Protein AF-A0AAP8MHZ7-F1 (afdb_monomer_lite)

Organism: NCBI:txid930805

Sequence (102 aa):
MLADATLAPIFIDVAAIDLDVHLPHIKDYWCKLLLGERGYQRHTMNIHRQLHGKRSLAEADFARWLSHFEATLDAHFAGPQTEKARRIAGAIAANMEKGLEF

Radius of gyration: 13.77 Å; chains: 1; bounding box: 30×28×31 Å

pLDDT: mean 93.86, std 5.51, range [58.09, 98.44]

Structure (mmCIF, N/CA/C/O backbone):
data_AF-A0AAP8MHZ7-F1
#
_entry.id   AF-A0AAP8MHZ7-F1
#
loop_
_atom_site.group_PDB
_atom_site.id
_atom_site.type_symbol
_atom_site.label_atom_id
_atom_site.label_alt_id
_atom_site.label_comp_id
_atom_site.label_asym_id
_atom_site.label_entity_id
_atom_site.label_seq_id
_atom_site.pdbx_PDB_ins_code
_atom_site.Cartn_x
_atom_site.Cartn_y
_atom_site.Cartn_z
_atom_site.occupancy
_atom_site.B_iso_or_equiv
_atom_site.auth_seq_id
_atom_site.auth_comp_id
_atom_site.auth_asym_id
_atom_site.auth_atom_id
_atom_site.pdbx_PDB_model_num
ATOM 1 N N . MET A 1 1 ? 1.575 -10.968 2.346 1.00 84.38 1 MET A N 1
ATOM 2 C CA . MET A 1 1 ? 0.443 -10.238 2.971 1.00 84.38 1 MET A CA 1
ATOM 3 C C . MET A 1 1 ? -0.691 -11.147 3.445 1.00 84.38 1 MET A C 1
ATOM 5 O O . MET A 1 1 ? -0.907 -11.174 4.639 1.00 84.38 1 MET A O 1
ATOM 9 N N . LEU A 1 2 ? -1.406 -11.910 2.605 1.00 90.12 2 LEU A N 1
ATOM 10 C CA . LEU A 1 2 ? -2.535 -12.737 3.102 1.00 90.12 2 LEU A CA 1
ATOM 11 C C . LEU A 1 2 ? -2.124 -13.945 3.962 1.00 90.12 2 L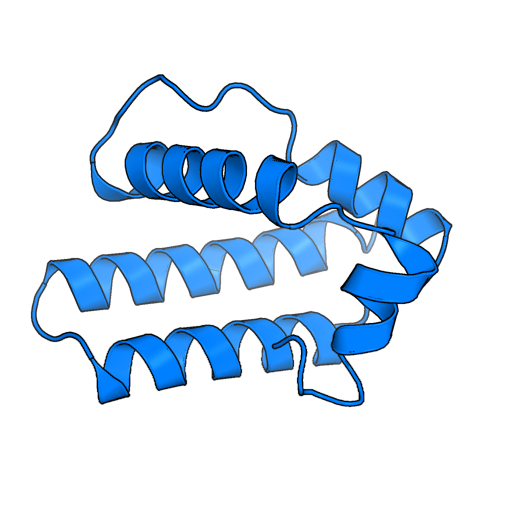EU A C 1
ATOM 13 O O . LEU A 1 2 ? -2.928 -14.460 4.722 1.00 90.12 2 LEU A O 1
ATOM 17 N N . ALA A 1 3 ? -0.868 -14.380 3.862 1.00 91.69 3 ALA A N 1
ATOM 18 C CA . ALA A 1 3 ? -0.285 -15.376 4.763 1.00 91.69 3 ALA A CA 1
ATOM 19 C C . ALA A 1 3 ? 0.303 -14.756 6.047 1.00 91.69 3 ALA A C 1
ATOM 21 O O . ALA A 1 3 ? 0.851 -15.465 6.885 1.00 91.69 3 ALA A O 1
ATOM 22 N N . ASP A 1 4 ? 0.256 -13.429 6.189 1.00 94.62 4 ASP A N 1
ATOM 23 C CA . ASP A 1 4 ? 0.773 -12.744 7.365 1.00 94.62 4 ASP A CA 1
ATOM 24 C C . ASP A 1 4 ? -0.293 -12.718 8.463 1.00 94.62 4 ASP A C 1
ATOM 26 O O . ASP A 1 4 ? -1.318 -12.064 8.304 1.00 94.62 4 ASP A O 1
ATOM 30 N N . ALA A 1 5 ? -0.044 -13.387 9.589 1.00 94.44 5 ALA A N 1
ATOM 31 C CA . ALA A 1 5 ? -1.024 -13.528 10.667 1.00 94.44 5 ALA A CA 1
ATOM 32 C C . ALA A 1 5 ? -1.512 -12.197 11.277 1.00 94.44 5 ALA A C 1
ATOM 34 O O . ALA A 1 5 ? -2.596 -12.156 11.853 1.00 94.44 5 ALA A O 1
ATOM 35 N N . THR A 1 6 ? -0.742 -11.112 11.165 1.00 93.56 6 THR A N 1
ATOM 36 C CA . THR A 1 6 ? -1.130 -9.791 11.684 1.00 93.56 6 THR A CA 1
ATOM 37 C C . THR A 1 6 ? -1.916 -8.992 10.650 1.00 93.56 6 THR A C 1
ATOM 39 O O . THR A 1 6 ? -2.908 -8.355 10.998 1.00 93.56 6 THR A O 1
ATOM 42 N N . LEU A 1 7 ? -1.489 -9.015 9.382 1.00 95.50 7 LEU A N 1
ATOM 43 C CA . LEU A 1 7 ? -2.145 -8.235 8.329 1.00 95.50 7 LEU A CA 1
ATOM 44 C C . LEU A 1 7 ? -3.363 -8.946 7.736 1.00 95.50 7 LEU A C 1
ATOM 46 O O . LEU A 1 7 ? -4.328 -8.281 7.371 1.00 95.50 7 LEU A O 1
ATOM 50 N N . ALA A 1 8 ? -3.345 -10.275 7.633 1.00 95.69 8 ALA A N 1
ATOM 51 C CA . ALA A 1 8 ? -4.398 -11.043 6.975 1.00 95.69 8 ALA A CA 1
ATOM 52 C C . ALA A 1 8 ? -5.803 -10.766 7.541 1.00 95.69 8 ALA A C 1
ATOM 54 O O . ALA A 1 8 ? -6.689 -10.501 6.726 1.00 95.69 8 ALA A O 1
ATOM 55 N N . PRO A 1 9 ? -6.021 -10.688 8.873 1.00 95.81 9 PRO A N 1
ATOM 56 C CA . PRO A 1 9 ? -7.335 -10.346 9.427 1.00 95.81 9 PRO A CA 1
ATOM 57 C C . PRO A 1 9 ? -7.862 -8.975 8.978 1.00 95.81 9 PRO A C 1
ATOM 59 O O . PRO A 1 9 ? -9.064 -8.783 8.821 1.00 95.81 9 PRO A O 1
ATOM 62 N N . ILE A 1 10 ? -6.979 -8.007 8.704 1.00 95.69 10 ILE A N 1
ATOM 63 C CA . ILE A 1 10 ? -7.380 -6.681 8.209 1.00 95.69 10 ILE A CA 1
ATOM 64 C C . ILE A 1 10 ? -8.039 -6.809 6.833 1.00 95.69 10 ILE A C 1
ATOM 66 O O . ILE A 1 10 ? -9.076 -6.197 6.585 1.00 95.69 10 ILE A O 1
ATOM 70 N N . PHE A 1 11 ? -7.450 -7.613 5.947 1.00 94.00 11 PHE A N 1
ATOM 71 C CA . PHE A 1 11 ? -7.933 -7.796 4.579 1.00 94.00 11 PHE A CA 1
ATOM 72 C C . PHE A 1 11 ? -9.122 -8.763 4.505 1.00 94.00 11 PHE A C 1
ATOM 74 O O . PHE A 1 11 ? -10.079 -8.491 3.781 1.00 94.00 11 PHE A O 1
ATOM 81 N N . ILE A 1 12 ? -9.071 -9.866 5.256 1.00 93.75 12 ILE A N 1
ATOM 82 C CA . ILE A 1 12 ? -10.038 -10.969 5.173 1.00 93.75 12 ILE A CA 1
ATOM 83 C C . ILE A 1 12 ? -11.247 -10.722 6.077 1.00 93.75 12 ILE A C 1
ATOM 85 O O . ILE A 1 12 ? -12.376 -10.863 5.621 1.00 93.75 12 ILE A O 1
ATOM 89 N N . ASP A 1 13 ? -11.033 -10.305 7.325 1.00 93.75 13 ASP A N 1
ATOM 90 C CA . ASP A 1 13 ? -12.117 -10.236 8.310 1.00 93.75 13 ASP A CA 1
ATOM 91 C C . ASP A 1 13 ? -12.733 -8.834 8.379 1.00 93.75 13 ASP A C 1
ATOM 93 O O . ASP A 1 13 ? -13.953 -8.679 8.406 1.00 93.75 13 ASP A O 1
ATOM 97 N N . VAL A 1 14 ? -11.900 -7.786 8.389 1.00 94.00 14 VAL A N 1
ATOM 98 C CA . VAL A 1 14 ? -12.381 -6.407 8.596 1.00 94.00 14 VAL A CA 1
ATOM 99 C C . VAL A 1 14 ? -12.781 -5.735 7.283 1.00 94.00 14 VAL A C 1
ATOM 101 O O . VAL A 1 14 ? -13.866 -5.152 7.170 1.00 94.00 14 VAL A O 1
ATOM 104 N N . ALA A 1 15 ? -11.891 -5.776 6.290 1.00 92.81 15 ALA A N 1
ATOM 105 C CA . ALA A 1 15 ? -12.163 -5.241 4.962 1.00 92.81 15 ALA A CA 1
ATOM 106 C C . ALA A 1 15 ? -13.020 -6.198 4.124 1.00 92.81 15 ALA A C 1
ATOM 108 O O . ALA A 1 15 ? -13.732 -5.717 3.243 1.00 92.81 15 ALA A O 1
ATOM 109 N N . ALA A 1 16 ? -12.965 -7.505 4.419 1.00 93.56 16 ALA A N 1
ATOM 110 C CA . ALA A 1 16 ? -13.688 -8.563 3.715 1.00 93.56 16 ALA A CA 1
ATOM 111 C C . ALA A 1 16 ? -13.572 -8.427 2.191 1.00 93.56 16 ALA A C 1
ATOM 113 O O . ALA A 1 16 ? -14.571 -8.384 1.470 1.00 93.56 16 ALA A O 1
ATOM 114 N N . ILE A 1 17 ? -12.335 -8.271 1.706 1.00 92.31 17 ILE A N 1
ATOM 115 C CA . ILE A 1 17 ? -12.098 -8.044 0.282 1.00 92.31 17 ILE A CA 1
ATOM 116 C C . ILE A 1 17 ? -12.369 -9.312 -0.529 1.00 92.31 17 ILE A C 1
ATOM 118 O O . ILE A 1 17 ? -11.931 -10.405 -0.177 1.00 92.31 17 ILE A O 1
ATOM 122 N N . ASP A 1 18 ? -13.019 -9.134 -1.673 1.00 92.94 18 ASP A N 1
ATOM 123 C CA . ASP A 1 18 ? -12.984 -10.104 -2.762 1.00 92.94 18 ASP A CA 1
ATOM 124 C C . ASP A 1 18 ? -11.715 -9.850 -3.588 1.00 92.94 18 ASP A C 1
ATOM 126 O O . ASP A 1 18 ? -11.524 -8.750 -4.118 1.00 92.94 18 ASP A O 1
ATOM 130 N N . LEU A 1 19 ? -10.825 -10.841 -3.677 1.00 88.81 19 LEU A N 1
ATOM 131 C CA . LEU A 1 19 ? -9.543 -10.693 -4.366 1.00 88.81 19 LEU A CA 1
ATOM 132 C C . LEU A 1 19 ? -9.692 -10.495 -5.872 1.00 88.81 19 LEU A C 1
ATOM 134 O O . LEU A 1 19 ? -8.946 -9.688 -6.433 1.00 88.81 19 LEU A O 1
ATOM 138 N N . ASP A 1 20 ? -10.663 -11.150 -6.506 1.00 91.56 20 ASP A N 1
ATOM 139 C CA . ASP A 1 20 ? -10.872 -11.049 -7.953 1.00 91.56 20 ASP A CA 1
ATOM 140 C C . ASP A 1 20 ? -11.335 -9.638 -8.334 1.00 91.56 20 ASP A C 1
ATOM 142 O O . ASP A 1 20 ? -10.975 -9.103 -9.384 1.00 91.56 20 ASP A O 1
ATOM 146 N N . VAL A 1 21 ? -12.059 -8.981 -7.426 1.00 91.06 21 VAL A N 1
ATOM 147 C CA . VAL A 1 21 ? -12.479 -7.583 -7.571 1.00 91.06 21 VAL A CA 1
ATOM 148 C C . VAL A 1 21 ? -11.386 -6.611 -7.120 1.00 91.06 21 VAL A C 1
ATOM 150 O O . VAL A 1 21 ? -11.255 -5.512 -7.668 1.00 91.06 21 VAL A O 1
ATOM 153 N N . HIS A 1 22 ? -10.604 -6.954 -6.097 1.00 90.62 22 HIS A N 1
ATOM 154 C CA . HIS A 1 22 ? -9.652 -6.024 -5.493 1.00 90.62 22 HIS A CA 1
ATOM 155 C C . HIS A 1 22 ? -8.348 -5.904 -6.291 1.00 90.62 22 HIS A C 1
ATOM 157 O O . HIS A 1 22 ? -7.831 -4.793 -6.449 1.00 90.62 22 HIS A O 1
ATOM 163 N N . LEU A 1 23 ? -7.839 -7.010 -6.841 1.00 91.56 23 LEU A N 1
ATOM 164 C CA . LEU A 1 23 ? -6.574 -7.034 -7.581 1.00 91.56 23 LEU A CA 1
ATOM 165 C C . LEU A 1 23 ? -6.551 -6.085 -8.794 1.00 91.56 23 LEU A C 1
ATOM 167 O O . LEU A 1 23 ? -5.581 -5.328 -8.909 1.00 91.56 23 LEU A O 1
ATOM 171 N N . PRO A 1 24 ? -7.589 -6.023 -9.657 1.00 93.12 24 PRO A N 1
ATOM 172 C CA . PRO A 1 24 ? -7.629 -5.052 -10.752 1.00 93.12 24 PRO A CA 1
ATOM 173 C C . PRO A 1 24 ? -7.504 -3.602 -10.268 1.00 93.12 24 PRO A C 1
ATOM 175 O O . PRO A 1 24 ? -6.740 -2.824 -10.832 1.00 93.12 24 PRO A O 1
ATOM 178 N N . HIS A 1 25 ? -8.164 -3.245 -9.161 1.00 92.81 25 HIS A N 1
ATOM 179 C CA . HIS A 1 25 ? -8.076 -1.891 -8.608 1.00 92.81 25 HIS A CA 1
ATOM 180 C C . HIS A 1 25 ? -6.683 -1.556 -8.066 1.00 92.81 25 HIS A C 1
ATOM 182 O O . HIS A 1 25 ? -6.240 -0.414 -8.205 1.00 92.81 25 HIS A O 1
ATOM 188 N N . ILE A 1 26 ? -5.994 -2.522 -7.446 1.00 92.31 26 ILE A N 1
ATOM 189 C CA . ILE A 1 26 ? -4.605 -2.340 -6.997 1.00 92.31 26 ILE A CA 1
ATOM 190 C C . ILE A 1 26 ? -3.694 -2.115 -8.207 1.00 92.31 26 ILE A C 1
ATOM 192 O O . ILE A 1 26 ? -2.851 -1.217 -8.181 1.00 92.31 26 ILE A O 1
ATOM 196 N N . LYS A 1 27 ? -3.883 -2.889 -9.282 1.00 93.62 27 LYS A N 1
ATOM 197 C CA . LYS A 1 27 ? -3.123 -2.726 -10.525 1.00 93.62 27 LYS A CA 1
ATOM 198 C C . LYS A 1 27 ? -3.321 -1.328 -11.113 1.00 93.62 27 LYS A C 1
ATOM 200 O O . LYS A 1 27 ? -2.334 -0.632 -11.335 1.00 93.62 27 LYS A O 1
ATOM 205 N N . ASP A 1 28 ? -4.566 -0.887 -11.281 1.00 94.38 28 ASP A N 1
ATOM 206 C CA . ASP A 1 28 ? -4.878 0.439 -11.832 1.00 94.38 28 ASP A CA 1
ATOM 207 C C . ASP A 1 28 ? -4.294 1.570 -10.976 1.00 94.38 28 ASP A C 1
ATOM 209 O O . ASP A 1 28 ? -3.814 2.581 -11.498 1.00 94.38 28 ASP A O 1
ATOM 213 N N . TYR A 1 29 ? -4.306 1.401 -9.650 1.00 94.44 29 TYR A N 1
ATOM 214 C CA . TYR A 1 29 ? -3.701 2.351 -8.721 1.00 94.44 29 TYR A CA 1
ATOM 215 C C . TYR A 1 29 ? -2.196 2.498 -8.960 1.00 94.44 29 TYR A C 1
ATOM 217 O O . TYR A 1 29 ? -1.695 3.616 -9.107 1.00 94.44 29 TYR A O 1
ATOM 225 N N . TRP A 1 30 ? -1.472 1.383 -9.059 1.00 95.31 30 TRP A N 1
ATOM 226 C CA . TRP A 1 30 ? -0.034 1.408 -9.311 1.00 95.31 30 TRP A CA 1
ATOM 227 C C . TRP A 1 30 ? 0.309 1.866 -10.728 1.00 95.31 30 TRP A C 1
ATOM 229 O O . TRP A 1 30 ? 1.245 2.650 -10.884 1.00 95.31 30 TRP A O 1
ATOM 239 N N . CYS A 1 31 ? -0.471 1.483 -11.742 1.00 94.62 31 CYS A N 1
ATOM 240 C CA . CYS A 1 31 ? -0.331 2.009 -13.102 1.00 94.62 31 CYS A CA 1
ATOM 241 C C . CYS A 1 31 ? -0.476 3.536 -13.128 1.00 94.62 31 CYS A C 1
ATOM 243 O O . CYS A 1 31 ? 0.343 4.228 -13.735 1.00 94.62 31 CYS A O 1
ATOM 245 N N . LYS A 1 32 ? -1.444 4.098 -12.397 1.00 94.56 32 LYS A N 1
ATOM 246 C CA . LYS A 1 32 ? -1.570 5.553 -12.249 1.00 94.56 32 LYS A CA 1
ATOM 247 C C . LYS A 1 32 ? -0.317 6.186 -11.645 1.00 94.56 32 LYS A C 1
ATOM 249 O O . LYS A 1 32 ? 0.181 7.178 -12.172 1.00 94.56 32 LYS A O 1
ATOM 254 N N . LEU A 1 33 ? 0.198 5.638 -10.548 1.00 93.62 33 LEU A N 1
ATOM 255 C CA . LEU A 1 33 ? 1.320 6.244 -9.821 1.00 93.62 33 LEU A CA 1
ATOM 256 C C . LEU A 1 33 ? 2.673 6.071 -10.525 1.00 93.62 33 LEU A C 1
ATOM 258 O O . LEU A 1 33 ? 3.519 6.968 -10.496 1.00 93.62 33 LEU A O 1
ATOM 262 N N . LEU A 1 34 ? 2.892 4.924 -11.163 1.00 94.56 34 LEU A N 1
ATOM 263 C CA . LEU A 1 34 ? 4.162 4.595 -11.806 1.00 94.56 34 LEU A CA 1
ATOM 264 C C . LEU A 1 34 ? 4.206 5.043 -13.262 1.00 94.56 34 LEU A C 1
ATOM 266 O O . LEU A 1 34 ? 5.234 5.577 -13.686 1.00 94.56 34 LEU A O 1
ATOM 270 N N . LEU A 1 35 ? 3.105 4.875 -13.994 1.00 93.50 35 LEU A N 1
ATOM 271 C CA . LEU A 1 35 ? 3.036 5.057 -15.447 1.00 93.50 35 LEU A CA 1
ATOM 272 C C . LEU A 1 35 ? 2.227 6.296 -15.861 1.00 93.50 35 LEU A C 1
ATOM 274 O O . LEU A 1 35 ? 2.271 6.689 -17.022 1.00 93.50 35 LEU A O 1
ATOM 278 N N . GLY A 1 36 ? 1.522 6.947 -14.928 1.00 91.81 36 GLY A N 1
ATOM 279 C CA . GLY A 1 36 ? 0.724 8.144 -15.214 1.00 91.81 36 GLY A CA 1
ATOM 280 C C . GLY A 1 36 ? -0.639 7.853 -15.849 1.00 91.81 36 GLY A C 1
ATOM 281 O O . GLY A 1 36 ? -1.270 8.757 -16.398 1.00 91.81 36 GLY A O 1
ATOM 282 N N . GLU A 1 37 ? -1.109 6.607 -15.786 1.00 93.44 37 GLU A N 1
ATOM 283 C CA . GLU A 1 37 ? -2.415 6.222 -16.322 1.00 93.44 37 GLU A CA 1
ATOM 284 C C . GLU A 1 37 ? -3.586 6.856 -15.551 1.00 93.44 37 GLU A C 1
ATOM 286 O O . GLU A 1 37 ? -3.499 7.192 -14.369 1.00 93.44 37 GLU A O 1
ATOM 291 N N . ARG A 1 38 ? -4.732 7.015 -16.223 1.00 84.19 38 ARG A N 1
ATOM 292 C CA . ARG A 1 38 ? -5.911 7.715 -15.673 1.00 84.19 38 ARG A CA 1
ATOM 293 C C . ARG A 1 38 ? -7.024 6.776 -15.188 1.00 84.19 38 ARG A C 1
ATOM 295 O O . ARG A 1 38 ? -8.077 7.264 -14.783 1.00 84.19 38 ARG A O 1
ATOM 302 N N . GLY A 1 39 ? -6.795 5.460 -15.208 1.00 77.81 39 GLY A N 1
ATOM 303 C CA . GLY A 1 39 ? -7.797 4.437 -14.878 1.00 77.81 39 GLY A CA 1
ATOM 304 C C . GLY A 1 39 ? -8.264 4.442 -13.417 1.00 77.81 39 GLY A C 1
ATOM 305 O O . GLY A 1 39 ? -9.395 4.064 -13.130 1.00 77.81 39 GLY A O 1
ATOM 306 N N . TYR A 1 40 ? -7.447 4.945 -12.483 1.00 85.19 40 TYR A N 1
ATOM 307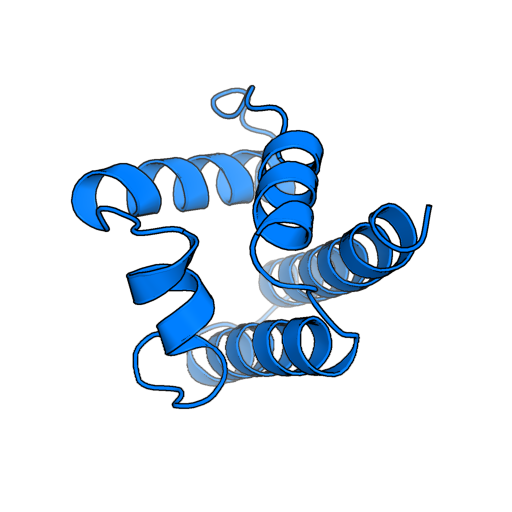 C CA . TYR A 1 40 ? -7.792 4.951 -11.060 1.00 85.19 40 TYR A CA 1
ATOM 308 C C . TYR A 1 40 ? -8.347 6.298 -10.564 1.00 85.19 40 TYR A C 1
ATOM 310 O O . TYR A 1 40 ? -7.619 7.295 -10.432 1.00 85.19 40 TYR A O 1
ATOM 318 N N . GLN A 1 41 ? -9.631 6.305 -10.194 1.00 79.62 41 GLN A N 1
ATOM 319 C CA . GLN A 1 41 ? -10.361 7.497 -9.724 1.00 79.62 41 GLN A CA 1
ATOM 320 C C . GLN A 1 41 ? -10.936 7.370 -8.302 1.00 79.62 41 GLN A C 1
ATOM 322 O O . GLN A 1 41 ? -11.640 8.259 -7.833 1.00 79.62 41 GLN A O 1
ATOM 327 N N . ARG A 1 42 ? -10.645 6.278 -7.586 1.00 81.69 42 ARG A N 1
ATOM 328 C CA . ARG A 1 42 ? -11.218 6.031 -6.254 1.00 81.69 42 ARG A CA 1
ATOM 329 C C . ARG A 1 42 ? -10.584 6.919 -5.176 1.00 81.69 42 ARG A C 1
ATOM 331 O O . ARG A 1 42 ? -9.398 7.246 -5.229 1.00 81.69 42 ARG A O 1
ATOM 338 N N . HIS A 1 43 ? -11.366 7.244 -4.145 1.00 87.69 43 HIS A N 1
ATOM 339 C CA . HIS A 1 43 ? -10.909 7.994 -2.971 1.00 87.69 43 HIS A CA 1
ATOM 340 C C . HIS A 1 43 ? -10.244 7.074 -1.936 1.00 87.69 43 HIS A C 1
ATOM 342 O O . HIS A 1 43 ? -10.832 6.763 -0.899 1.00 87.69 43 HIS A O 1
ATOM 348 N N . THR A 1 44 ? -9.008 6.645 -2.210 1.00 90.69 44 THR A N 1
ATOM 349 C CA . THR A 1 44 ? -8.246 5.677 -1.396 1.00 90.69 44 THR A CA 1
ATOM 350 C C . THR A 1 44 ? -8.253 6.009 0.098 1.00 90.69 44 THR A C 1
ATOM 352 O O . THR A 1 44 ? -8.600 5.151 0.904 1.00 90.69 44 THR A O 1
ATOM 355 N N . MET A 1 45 ? -7.960 7.256 0.482 1.00 91.75 45 MET A N 1
ATOM 356 C CA . MET A 1 45 ? -7.929 7.658 1.897 1.00 91.75 45 MET A CA 1
ATOM 357 C C . MET A 1 45 ? -9.275 7.509 2.607 1.00 91.75 45 MET A C 1
ATOM 359 O O . MET A 1 45 ? -9.307 7.179 3.787 1.00 91.75 45 MET A O 1
ATOM 363 N N . ASN A 1 46 ? -10.394 7.717 1.907 1.00 92.56 46 ASN A N 1
ATOM 364 C CA . ASN A 1 46 ? -11.709 7.572 2.526 1.00 92.56 46 ASN A CA 1
ATOM 365 C C . ASN A 1 46 ? -12.007 6.108 2.880 1.00 92.56 46 ASN A C 1
ATOM 367 O O . ASN A 1 46 ? -12.541 5.825 3.947 1.00 92.56 46 ASN A O 1
ATOM 371 N N . ILE A 1 47 ? -11.598 5.179 2.011 1.00 92.50 47 ILE A N 1
ATOM 372 C CA . ILE A 1 47 ? -11.721 3.735 2.254 1.00 92.50 47 ILE A CA 1
ATOM 373 C C . ILE A 1 47 ? -10.905 3.340 3.493 1.00 92.50 47 ILE A C 1
ATOM 375 O O . ILE A 1 47 ? -11.405 2.626 4.358 1.00 92.50 47 ILE A O 1
ATOM 379 N N . HIS A 1 48 ? -9.678 3.854 3.616 1.00 94.31 48 HIS A N 1
ATOM 380 C CA . HIS A 1 48 ? -8.806 3.537 4.750 1.00 94.31 48 HIS A CA 1
ATOM 381 C C . HIS A 1 48 ? -9.298 4.170 6.058 1.00 94.31 48 HIS A C 1
ATOM 383 O O . HIS A 1 48 ? -9.209 3.523 7.094 1.00 94.31 48 HIS A O 1
ATOM 389 N N . ARG A 1 49 ? -9.910 5.364 6.024 1.00 94.88 49 ARG A N 1
ATOM 390 C CA . ARG A 1 49 ? -10.595 5.943 7.198 1.00 94.88 49 ARG A CA 1
ATOM 391 C C . ARG A 1 49 ? -11.771 5.094 7.666 1.00 94.88 49 ARG A C 1
ATOM 393 O O . ARG A 1 49 ? -11.902 4.835 8.856 1.00 94.88 49 ARG A O 1
ATOM 400 N N . GLN A 1 50 ? -12.609 4.628 6.740 1.00 94.50 50 GLN A N 1
ATOM 401 C CA . GLN A 1 50 ? -13.721 3.736 7.085 1.00 94.50 50 GLN A CA 1
ATOM 402 C C . GLN A 1 50 ? -13.221 2.421 7.691 1.00 94.50 50 GLN A C 1
ATOM 404 O O . GLN A 1 50 ? -13.805 1.931 8.654 1.00 94.50 50 GLN A O 1
ATOM 409 N N . LEU A 1 51 ? -12.134 1.866 7.150 1.00 95.12 51 LEU A N 1
ATOM 410 C CA . LEU A 1 51 ? -11.493 0.674 7.697 1.00 95.12 51 LEU A CA 1
ATOM 411 C C . LEU A 1 51 ? -10.926 0.930 9.100 1.00 95.12 51 LEU A C 1
ATOM 413 O O . LEU A 1 51 ? -11.197 0.145 10.005 1.00 95.12 51 LEU A O 1
ATOM 417 N N . HIS A 1 52 ? -10.226 2.051 9.291 1.00 96.00 52 HIS A N 1
ATOM 418 C CA . HIS A 1 52 ? -9.690 2.474 10.585 1.00 96.00 52 HIS A CA 1
ATOM 419 C C . HIS A 1 52 ? -10.794 2.614 11.645 1.00 96.00 52 HIS A C 1
ATOM 421 O O . HIS A 1 52 ? -10.612 2.199 12.784 1.00 96.00 52 HIS A O 1
ATOM 427 N N . GLY A 1 53 ? -11.972 3.121 11.261 1.00 95.44 53 GLY A N 1
ATOM 428 C CA . GLY A 1 53 ? -13.137 3.194 12.148 1.00 95.44 53 GLY A CA 1
ATOM 429 C C . GLY A 1 53 ? -13.710 1.831 12.567 1.00 95.44 53 GLY A C 1
ATOM 430 O O . GLY A 1 53 ? -14.391 1.754 13.585 1.00 95.44 53 GLY A O 1
ATOM 431 N N . LYS A 1 54 ? -13.442 0.754 11.812 1.00 96.00 54 LYS A N 1
ATOM 432 C CA . LYS A 1 54 ? -13.827 -0.625 12.174 1.00 96.00 54 LYS A CA 1
ATOM 433 C C . LYS A 1 54 ? -12.758 -1.328 13.012 1.00 96.00 54 LYS A C 1
ATOM 435 O O . LYS A 1 54 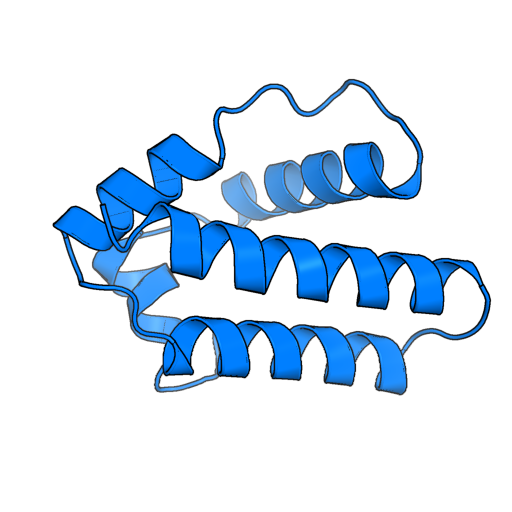? -13.083 -2.046 13.951 1.00 96.00 54 LYS A O 1
ATOM 440 N N . ARG A 1 55 ? -11.489 -1.143 12.646 1.00 94.75 55 ARG A N 1
ATOM 441 C CA . ARG A 1 55 ? -10.303 -1.613 13.369 1.00 94.75 55 ARG A CA 1
ATOM 442 C C . ARG A 1 55 ? -9.233 -0.549 13.209 1.00 94.75 55 ARG A C 1
ATOM 444 O O . ARG A 1 55 ? -8.777 -0.331 12.087 1.00 94.75 55 ARG A O 1
ATOM 451 N N . SER A 1 56 ? -8.779 0.029 14.317 1.00 95.56 56 SER A N 1
ATOM 452 C CA . SER A 1 56 ? -7.666 0.973 14.292 1.00 95.56 56 SER A CA 1
ATOM 453 C C . SER A 1 56 ? -6.463 0.363 13.574 1.00 95.56 56 SER A C 1
ATOM 455 O O . SER A 1 56 ? -6.026 -0.750 13.875 1.00 95.56 56 SER A O 1
ATOM 457 N N . LEU A 1 57 ? -5.970 1.095 12.581 1.00 96.19 57 LEU A N 1
ATOM 458 C CA . LEU A 1 57 ? -4.716 0.805 11.897 1.00 96.19 57 LEU A CA 1
ATOM 459 C C . LEU A 1 57 ? -3.603 1.522 12.657 1.00 96.19 57 LEU A C 1
ATOM 461 O O . LEU A 1 57 ? -3.685 2.737 12.832 1.00 96.19 57 LEU A O 1
ATOM 465 N N . ALA A 1 58 ? -2.608 0.773 13.117 1.00 95.00 58 ALA A N 1
ATOM 466 C CA . ALA A 1 58 ? -1.465 1.305 13.852 1.00 95.00 58 ALA A CA 1
ATOM 467 C C . ALA A 1 58 ? -0.241 1.453 12.938 1.00 95.00 58 ALA A C 1
ATOM 469 O O . ALA A 1 58 ? -0.155 0.790 11.903 1.00 95.00 58 ALA A O 1
ATOM 470 N N . GLU A 1 59 ? 0.747 2.245 13.363 1.00 95.56 59 GLU A N 1
ATOM 471 C CA . GLU A 1 59 ? 2.065 2.381 12.711 1.00 95.56 59 GLU A CA 1
ATOM 472 C C . GLU A 1 59 ? 2.645 1.016 12.293 1.00 95.56 59 GLU A C 1
ATOM 474 O O . GLU A 1 59 ? 3.066 0.812 11.153 1.00 95.56 59 GLU A O 1
ATOM 479 N N . ALA A 1 60 ? 2.572 0.028 13.193 1.00 96.19 60 ALA A N 1
ATOM 480 C CA . ALA A 1 60 ? 3.072 -1.321 12.949 1.00 96.19 60 ALA A CA 1
ATOM 481 C C . ALA A 1 60 ? 2.386 -2.037 11.767 1.00 96.19 60 ALA A C 1
ATOM 483 O O . ALA A 1 60 ? 3.025 -2.857 11.104 1.00 96.19 60 ALA A O 1
ATOM 484 N N . ASP A 1 61 ? 1.115 -1.741 11.474 1.00 96.94 61 ASP A N 1
ATOM 485 C CA . ASP A 1 61 ? 0.421 -2.310 10.315 1.00 96.94 61 ASP A CA 1
ATOM 486 C C . ASP A 1 61 ? 0.999 -1.737 9.008 1.00 96.94 61 ASP A C 1
ATOM 488 O O . ASP A 1 61 ? 1.275 -2.488 8.067 1.00 96.94 61 ASP A O 1
ATOM 492 N N . PHE A 1 62 ? 1.250 -0.423 8.964 1.00 97.38 62 PHE A N 1
ATOM 493 C CA . PHE A 1 62 ? 1.834 0.257 7.801 1.00 97.38 62 PHE A CA 1
ATOM 494 C C . PHE A 1 62 ? 3.286 -0.155 7.568 1.00 97.38 62 PHE A C 1
ATOM 496 O O . PHE A 1 62 ? 3.654 -0.480 6.436 1.00 97.38 62 PHE A O 1
ATO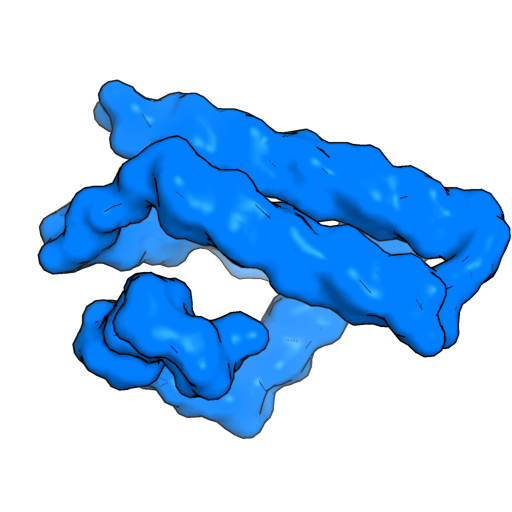M 503 N N . ALA A 1 63 ? 4.089 -0.224 8.632 1.00 97.38 63 ALA A N 1
ATOM 504 C CA . ALA A 1 63 ? 5.472 -0.686 8.564 1.00 97.38 63 ALA A CA 1
ATOM 505 C C . ALA A 1 63 ? 5.561 -2.128 8.037 1.00 97.38 63 ALA A C 1
ATOM 507 O O . ALA A 1 63 ? 6.374 -2.431 7.160 1.00 97.38 63 ALA A O 1
ATOM 508 N N . ARG A 1 64 ? 4.679 -3.022 8.508 1.00 97.94 64 ARG A N 1
ATOM 509 C CA . ARG A 1 64 ? 4.628 -4.413 8.029 1.00 97.94 64 ARG A CA 1
ATOM 510 C C . ARG A 1 64 ? 4.178 -4.485 6.573 1.00 97.94 64 ARG A C 1
ATOM 512 O O . ARG A 1 64 ? 4.781 -5.224 5.798 1.00 97.94 64 ARG A O 1
ATOM 519 N N . TRP A 1 65 ? 3.166 -3.713 6.176 1.00 97.88 65 TRP A N 1
ATOM 520 C CA . TRP A 1 65 ? 2.740 -3.641 4.776 1.00 97.88 65 TRP A CA 1
ATOM 521 C C . TRP A 1 65 ? 3.883 -3.187 3.858 1.00 97.88 65 TRP A C 1
ATOM 523 O O . TRP A 1 65 ? 4.137 -3.834 2.838 1.00 97.88 65 TRP A O 1
ATOM 533 N N . LEU A 1 66 ? 4.606 -2.132 4.251 1.00 98.31 66 LEU A N 1
ATOM 534 C CA . LEU A 1 66 ? 5.735 -1.609 3.486 1.00 98.31 66 LEU A CA 1
ATOM 535 C C . LEU A 1 66 ? 6.856 -2.646 3.379 1.00 98.31 66 LEU A C 1
ATOM 537 O O . LEU A 1 66 ? 7.341 -2.893 2.280 1.00 98.31 66 LEU A O 1
ATOM 541 N N . SER A 1 67 ? 7.189 -3.331 4.476 1.00 98.12 67 SER A N 1
ATOM 542 C CA . SER A 1 67 ? 8.200 -4.394 4.477 1.00 98.12 67 SER A CA 1
ATOM 543 C C . SER A 1 67 ? 7.865 -5.530 3.499 1.00 98.12 67 SER A C 1
ATOM 545 O O . SER A 1 67 ? 8.734 -5.959 2.741 1.00 98.12 67 SER A O 1
ATOM 547 N N . HIS A 1 68 ? 6.603 -5.981 3.435 1.00 98.25 68 HIS A N 1
ATOM 548 C CA . HIS A 1 68 ? 6.175 -6.976 2.435 1.00 98.25 68 HIS A CA 1
ATOM 549 C C . HIS A 1 68 ? 6.333 -6.463 1.001 1.00 98.25 68 HIS A C 1
ATOM 551 O O . HIS A 1 68 ? 6.725 -7.219 0.106 1.00 98.25 68 HIS A O 1
ATOM 557 N N . PHE A 1 69 ? 6.004 -5.192 0.768 1.00 98.00 69 PHE A N 1
ATOM 558 C CA . PHE A 1 69 ? 6.133 -4.576 -0.548 1.00 98.00 69 PHE A CA 1
ATOM 559 C C . PHE A 1 69 ? 7.601 -4.498 -0.979 1.00 98.00 69 PHE A C 1
ATOM 561 O O . PHE A 1 69 ? 7.946 -4.930 -2.077 1.00 98.00 69 PHE A O 1
ATOM 568 N N . GLU A 1 70 ? 8.475 -4.021 -0.096 1.00 98.19 70 GLU A N 1
ATOM 569 C CA . GLU A 1 70 ? 9.912 -3.917 -0.343 1.00 98.19 70 GLU A CA 1
ATOM 570 C C . GLU A 1 70 ? 10.569 -5.279 -0.559 1.00 98.19 70 GLU A C 1
ATOM 572 O O . GLU A 1 70 ? 11.306 -5.436 -1.528 1.00 98.19 70 GLU A O 1
ATOM 577 N N . ALA A 1 71 ? 10.223 -6.290 0.242 1.00 98.19 71 ALA A N 1
ATOM 578 C CA . ALA A 1 71 ? 10.717 -7.651 0.039 1.00 98.19 71 ALA A CA 1
ATOM 579 C C . ALA A 1 71 ? 10.317 -8.213 -1.339 1.00 98.19 71 ALA A C 1
ATOM 581 O O . ALA A 1 71 ? 11.091 -8.923 -1.979 1.00 98.19 71 ALA A O 1
ATOM 582 N N . THR A 1 72 ? 9.121 -7.867 -1.828 1.00 97.81 72 THR A N 1
ATOM 583 C CA . THR A 1 72 ? 8.671 -8.245 -3.178 1.00 97.81 72 THR A CA 1
ATOM 584 C C . THR A 1 72 ? 9.478 -7.519 -4.255 1.00 97.81 72 THR A C 1
ATOM 586 O O . THR A 1 72 ? 9.838 -8.130 -5.263 1.00 97.81 72 THR A O 1
ATOM 589 N N . LEU A 1 73 ? 9.777 -6.230 -4.055 1.00 98.06 73 LEU A N 1
ATOM 590 C CA . LEU A 1 73 ? 10.653 -5.478 -4.953 1.00 98.06 73 LEU A CA 1
ATOM 591 C C . LEU A 1 73 ? 12.039 -6.122 -5.028 1.00 98.06 73 LEU A C 1
ATOM 593 O O . LEU A 1 73 ? 12.501 -6.396 -6.131 1.00 98.06 73 LEU A O 1
ATOM 597 N N . ASP A 1 74 ? 12.646 -6.419 -3.879 1.00 98.19 74 ASP A N 1
ATOM 598 C CA . ASP A 1 74 ? 13.996 -6.984 -3.786 1.00 98.19 74 ASP A CA 1
ATOM 599 C C . ASP A 1 74 ? 14.097 -8.373 -4.432 1.00 98.19 74 ASP A C 1
ATOM 601 O O . ASP A 1 74 ? 15.096 -8.694 -5.074 1.00 98.19 74 ASP A O 1
ATOM 605 N N . ALA A 1 75 ? 13.057 -9.199 -4.292 1.00 98.31 75 ALA A N 1
ATOM 606 C CA . ALA A 1 75 ? 13.052 -10.562 -4.815 1.00 98.31 75 ALA A CA 1
ATOM 607 C C . ALA A 1 75 ? 12.822 -10.646 -6.334 1.00 98.31 75 ALA A C 1
ATOM 609 O O . ALA A 1 75 ? 13.249 -11.614 -6.966 1.00 98.31 75 ALA A O 1
ATOM 610 N N . HIS A 1 76 ? 12.114 -9.678 -6.923 1.00 98.25 76 HIS A N 1
ATOM 611 C CA . HIS A 1 76 ? 11.563 -9.835 -8.274 1.00 98.25 76 HIS A CA 1
ATOM 612 C C . HIS A 1 76 ? 11.904 -8.707 -9.247 1.00 98.25 76 HIS A C 1
ATOM 614 O O . HIS A 1 76 ? 11.678 -8.863 -10.449 1.00 98.25 76 HIS A O 1
ATOM 620 N N . PHE A 1 77 ? 12.432 -7.579 -8.774 1.00 97.75 77 PHE A N 1
ATOM 621 C CA . PHE A 1 77 ? 12.596 -6.386 -9.595 1.00 97.75 77 PHE A CA 1
ATOM 622 C C . PHE A 1 77 ? 13.916 -5.665 -9.307 1.00 97.75 77 PHE A C 1
ATOM 624 O O . PHE A 1 77 ? 14.509 -5.785 -8.244 1.00 97.75 77 PHE A O 1
ATOM 631 N N . ALA A 1 78 ? 14.373 -4.855 -10.263 1.00 97.38 78 ALA A N 1
ATOM 632 C CA . ALA A 1 78 ? 15.561 -4.021 -10.106 1.00 97.38 78 ALA A CA 1
ATOM 633 C C . ALA A 1 78 ? 15.505 -2.781 -11.010 1.00 97.38 78 ALA A C 1
ATOM 635 O O . ALA A 1 78 ? 14.766 -2.730 -11.996 1.00 97.38 78 ALA A O 1
ATOM 636 N N . GLY A 1 79 ? 16.338 -1.789 -10.694 1.00 97.88 79 GLY A N 1
ATOM 637 C CA . GLY A 1 79 ? 16.544 -0.605 -11.523 1.00 97.88 79 GLY A CA 1
ATOM 638 C C . GLY A 1 79 ? 15.642 0.589 -11.177 1.00 97.88 79 GLY A C 1
ATOM 639 O O . GLY A 1 79 ? 14.933 0.588 -10.170 1.00 97.88 79 GLY A O 1
ATOM 640 N N . PRO A 1 80 ? 15.662 1.650 -12.005 1.00 97.19 80 PRO A N 1
ATOM 641 C CA . PRO A 1 80 ? 15.096 2.950 -11.632 1.00 97.19 80 PRO A CA 1
ATOM 642 C C . PRO A 1 80 ? 13.591 2.944 -11.335 1.00 97.19 80 PRO A C 1
ATOM 644 O O . PRO A 1 80 ? 13.126 3.738 -10.515 1.00 97.19 80 PRO A O 1
ATOM 647 N N . GLN A 1 81 ? 12.823 2.063 -11.988 1.00 95.69 81 GLN A N 1
ATOM 648 C CA . GLN A 1 81 ? 11.382 1.937 -11.744 1.00 95.69 81 GLN A CA 1
ATOM 649 C C . GLN A 1 81 ? 11.082 1.242 -10.412 1.00 95.69 81 GLN A C 1
ATOM 651 O O . GLN A 1 81 ? 10.171 1.671 -9.710 1.00 95.69 81 GLN A O 1
ATOM 656 N N . THR A 1 82 ? 11.882 0.247 -10.020 1.00 97.81 82 THR A N 1
ATOM 657 C CA . THR A 1 82 ? 11.810 -0.386 -8.693 1.00 97.81 82 THR A CA 1
ATOM 658 C C . THR A 1 82 ? 12.072 0.640 -7.597 1.00 97.81 82 THR A C 1
ATOM 660 O O . THR A 1 82 ? 11.277 0.778 -6.672 1.00 97.81 82 THR A O 1
ATOM 663 N N . GLU A 1 83 ? 13.111 1.461 -7.759 1.00 98.19 83 GLU A N 1
ATOM 664 C CA . GLU A 1 83 ? 13.426 2.526 -6.801 1.00 98.19 83 GLU A CA 1
ATOM 665 C C . GLU A 1 83 ? 12.350 3.618 -6.760 1.00 98.19 83 GLU A C 1
ATOM 667 O O . GLU A 1 83 ? 12.051 4.183 -5.705 1.00 98.19 83 GLU A O 1
ATOM 672 N N . LYS A 1 84 ? 11.719 3.915 -7.903 1.00 97.75 84 LYS A N 1
ATOM 673 C CA . LYS A 1 84 ? 10.550 4.800 -7.952 1.00 97.75 84 LYS A CA 1
ATOM 674 C C . LYS A 1 84 ? 9.379 4.199 -7.170 1.00 97.75 84 LYS A C 1
ATOM 676 O O . LYS A 1 84 ? 8.779 4.912 -6.367 1.00 97.75 84 LYS A O 1
ATOM 681 N N . ALA A 1 85 ? 9.076 2.917 -7.373 1.00 98.19 85 ALA A N 1
ATOM 682 C CA . ALA A 1 85 ? 8.018 2.214 -6.654 1.00 98.19 85 ALA A CA 1
ATOM 683 C C . ALA A 1 85 ? 8.270 2.194 -5.145 1.00 98.19 85 ALA A C 1
ATOM 685 O O . ALA A 1 85 ? 7.354 2.512 -4.390 1.00 98.19 85 ALA A O 1
ATOM 686 N N . ARG A 1 86 ? 9.511 1.940 -4.711 1.00 98.44 86 ARG A N 1
ATOM 687 C CA . ARG A 1 86 ? 9.912 1.987 -3.298 1.00 98.44 86 ARG A CA 1
ATOM 688 C C . ARG A 1 86 ? 9.622 3.344 -2.661 1.00 98.44 86 ARG A C 1
ATOM 690 O O . ARG A 1 86 ? 8.934 3.420 -1.646 1.00 98.44 86 ARG A O 1
ATOM 697 N N . ARG A 1 87 ? 10.075 4.434 -3.293 1.00 98.44 87 ARG A N 1
ATOM 698 C CA . ARG A 1 87 ? 9.825 5.800 -2.793 1.00 98.44 87 ARG A CA 1
ATOM 699 C C . ARG A 1 87 ? 8.335 6.123 -2.705 1.00 98.44 87 ARG A C 1
ATOM 701 O O . ARG A 1 87 ? 7.897 6.726 -1.730 1.00 98.44 87 ARG A O 1
ATOM 708 N N . ILE A 1 88 ? 7.558 5.722 -3.711 1.00 98.12 88 ILE A N 1
ATOM 709 C CA . ILE A 1 88 ? 6.1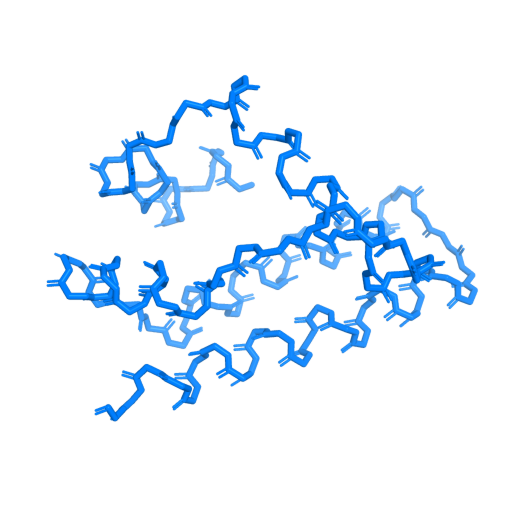08 5.944 -3.728 1.00 98.12 88 ILE A CA 1
ATOM 710 C C . ILE A 1 88 ? 5.421 5.134 -2.623 1.00 98.12 88 ILE A C 1
ATOM 712 O O . ILE A 1 88 ? 4.597 5.692 -1.906 1.00 98.12 88 ILE A O 1
ATOM 716 N N . ALA A 1 89 ? 5.774 3.857 -2.449 1.00 98.19 89 ALA A N 1
ATOM 717 C CA . ALA A 1 89 ? 5.227 3.004 -1.395 1.00 98.19 89 ALA A CA 1
ATOM 718 C C . ALA A 1 89 ? 5.501 3.575 0.001 1.00 98.19 89 ALA A C 1
ATOM 720 O O . ALA A 1 89 ? 4.576 3.677 0.805 1.00 98.19 89 ALA A O 1
ATOM 721 N N . GLY A 1 90 ? 6.736 4.021 0.256 1.00 98.38 90 GLY A N 1
ATOM 722 C CA . GLY A 1 90 ? 7.099 4.666 1.518 1.00 98.38 90 GLY A CA 1
ATOM 723 C C . GLY A 1 90 ? 6.287 5.937 1.776 1.00 98.38 90 GLY A C 1
ATOM 724 O O . GLY A 1 90 ? 5.751 6.123 2.866 1.00 98.38 90 GLY A O 1
ATOM 725 N N . ALA A 1 91 ? 6.108 6.778 0.752 1.00 97.81 91 ALA A N 1
ATOM 726 C CA . ALA A 1 91 ? 5.268 7.968 0.863 1.00 97.81 91 ALA A CA 1
ATOM 727 C C . ALA A 1 91 ? 3.787 7.628 1.107 1.00 97.81 91 ALA A C 1
ATOM 729 O O . ALA A 1 91 ? 3.122 8.330 1.864 1.00 97.81 91 ALA A O 1
ATOM 730 N N . ILE A 1 92 ? 3.255 6.567 0.490 1.00 96.75 92 ILE A N 1
ATOM 731 C CA . ILE A 1 92 ? 1.880 6.105 0.732 1.00 96.75 92 ILE A CA 1
ATOM 732 C C . ILE A 1 92 ? 1.713 5.671 2.186 1.00 96.75 92 ILE A C 1
ATOM 734 O O . ILE A 1 92 ? 0.787 6.150 2.834 1.00 96.75 92 ILE A O 1
ATOM 738 N N . ALA A 1 93 ? 2.600 4.808 2.690 1.00 97.06 93 ALA A N 1
ATOM 739 C CA . ALA A 1 93 ? 2.533 4.300 4.058 1.00 97.06 93 ALA A CA 1
ATOM 740 C C . ALA A 1 93 ? 2.547 5.451 5.076 1.00 97.06 93 ALA A C 1
ATOM 742 O O . ALA A 1 93 ? 1.611 5.576 5.862 1.00 97.06 93 ALA A O 1
ATOM 743 N N . ALA A 1 94 ? 3.524 6.357 4.963 1.00 96.56 94 ALA A N 1
ATOM 744 C CA . ALA A 1 94 ? 3.650 7.507 5.857 1.00 96.56 94 ALA A CA 1
ATOM 745 C C . ALA A 1 94 ? 2.445 8.462 5.777 1.00 96.56 94 ALA A C 1
ATOM 747 O O . ALA A 1 94 ? 1.967 8.957 6.794 1.00 96.56 94 ALA A O 1
ATOM 748 N N . ASN A 1 95 ? 1.927 8.733 4.572 1.00 95.38 95 ASN A N 1
ATOM 749 C CA . ASN A 1 95 ? 0.773 9.622 4.406 1.00 95.38 95 ASN A CA 1
ATOM 750 C C . ASN A 1 95 ? -0.533 8.986 4.898 1.00 95.38 95 ASN A C 1
ATOM 752 O O . ASN A 1 95 ? -1.402 9.702 5.395 1.00 95.38 95 ASN A O 1
ATOM 756 N N . MET A 1 96 ? -0.697 7.671 4.730 1.00 94.88 96 MET A N 1
ATOM 757 C CA . MET A 1 96 ? -1.863 6.953 5.238 1.00 94.88 96 MET A CA 1
ATOM 758 C C . MET A 1 96 ? -1.872 6.934 6.756 1.00 94.88 96 MET A C 1
ATOM 760 O O . MET A 1 96 ? -2.896 7.271 7.333 1.00 94.88 96 MET A O 1
ATOM 764 N N . GLU A 1 97 ? -0.744 6.602 7.378 1.00 94.69 97 GLU A N 1
ATOM 765 C CA . GLU A 1 97 ? -0.575 6.628 8.830 1.00 94.69 97 GLU A CA 1
ATOM 766 C C . GLU A 1 97 ? -0.968 7.996 9.400 1.00 94.69 97 GLU A C 1
ATOM 768 O O . GLU A 1 97 ? -1.964 8.106 10.113 1.00 94.69 97 GLU A O 1
ATOM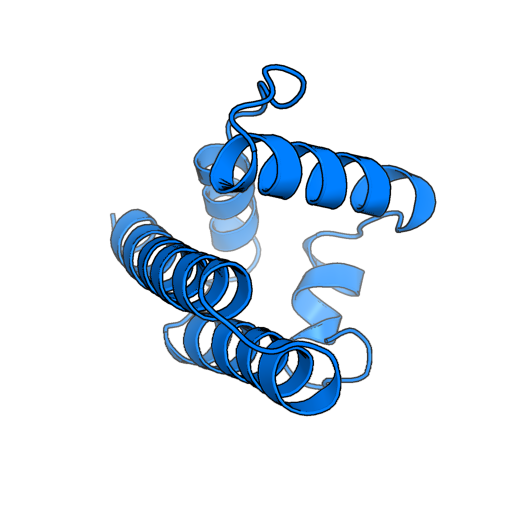 773 N N . LYS A 1 98 ? -0.289 9.064 8.961 1.00 94.06 98 LYS A N 1
ATOM 774 C CA . LYS A 1 98 ? -0.584 10.440 9.395 1.00 94.06 98 LYS A CA 1
ATOM 775 C C . LYS A 1 98 ? -2.020 10.870 9.115 1.00 94.06 98 LYS A C 1
ATOM 777 O O . LYS A 1 98 ? -2.609 11.638 9.865 1.00 94.06 98 LYS A O 1
ATOM 782 N N . GLY A 1 99 ? -2.578 10.427 7.991 1.00 92.88 99 GLY A N 1
ATOM 783 C CA . GLY A 1 99 ? -3.923 10.793 7.556 1.00 92.88 99 GLY A CA 1
ATOM 784 C C . GLY A 1 99 ? -5.050 10.107 8.330 1.00 92.88 99 GLY A C 1
ATOM 785 O O . GLY A 1 99 ? -6.213 10.379 8.022 1.00 92.88 99 GLY A O 1
ATOM 786 N N . LEU A 1 100 ? -4.723 9.208 9.262 1.00 92.12 100 LEU A N 1
ATOM 787 C CA . LEU A 1 100 ? -5.669 8.494 10.122 1.00 92.12 100 LEU A CA 1
ATOM 788 C C . LEU A 1 100 ? -5.558 8.882 11.602 1.00 92.12 100 LEU A C 1
ATOM 790 O O . LEU A 1 100 ? -6.408 8.472 12.385 1.00 92.12 100 LEU A O 1
ATOM 794 N N . GLU A 1 101 ? -4.550 9.668 11.985 1.00 79.25 101 GLU A N 1
ATOM 795 C CA . GLU A 1 101 ? -4.382 10.180 13.355 1.00 79.25 101 GLU A CA 1
ATOM 796 C C . GLU A 1 101 ? -5.368 11.318 13.709 1.00 79.25 101 GLU A C 1
ATOM 798 O O . GLU A 1 101 ? -5.434 11.729 14.868 1.00 79.25 101 GLU A O 1
ATOM 803 N N . PHE A 1 102 ? -6.140 11.817 12.732 1.00 58.09 102 PHE A N 1
ATOM 804 C CA . PHE A 1 102 ? -7.069 12.953 12.837 1.00 58.09 102 PHE A CA 1
ATOM 805 C C . PHE A 1 102 ? -8.443 12.621 12.240 1.00 58.09 102 PHE A C 1
ATOM 807 O O . PHE A 1 102 ? -9.441 13.202 12.725 1.00 58.09 102 PHE A O 1
#

Secondary structure (DSSP, 8-state):
-TT-TTTHHIIIIIS---HHHHHHHHHHHHHHHHH--S-----HHHHHHHHHHHSPPPHHHHHHHHHHHHHHHHHH--SHHHHHHHHHHHHHHHHHHHTT--

InterPro domains:
  IPR009050 Globin-like superfamily [SSF46458] (1-96)
  IPR012292 Globin/Protoglobin [G3DSA:1.10.490.10] (1-101)

Foldseek 3Di:
DCPDPVQVCLVCPQVVDDCVVVVVQVVQVVCCQLVVDDSHDDPVLVSLLVSCVRPNDALVNLVVVLVVLLVCLVVPHDDDSSVSVNVVSVVVSVCSNVSNVD